Protein AF-A0A482WH90-F1 (afdb_monomer_lite)

Secondary structure (DSSP, 8-state):
---PPPP--PPPGGGTTT-THHHHHTT-SHHHHHHHHHSPPPPPBTTBSS-HHHHTSBTTTTSSS-B-HHHHHHTT-SSS-HHHHHHHSPPPTT-SS-HHHHHHHHHHHHHHHHH-TT-TTSTTTS-HHHHHHHHT--HHHHHHHH-SS-----SSTTS-------------

Radius of gyration: 21.56 Å; chains: 1; bounding box: 60×58×52 Å

Sequence (172 aa):
MLLRCPPLGDLPLGKAFFSPWRIVEEGGTDPLMRGLFMTAAKRKLPHENLNNQLTEQLFTVAHAVALDLAAMNIQRSRNIDIWVGGILEDQIDGARVGPTFRCLLIEQFRRIRDGDRFWYENPSTFKPEQLTQIKQSSFARVLCDSGDNITEITENVFLLQKHSSIQIETMQ

InterPro domains:
  IPR010255 Haem peroxidase superfamily [SSF48113] (6-163)
  IPR019791 Haem peroxidase, animal-type [PF03098] (10-78)
  IPR019791 Haem peroxidase, animal-type [PF03098] (79-158)
  IPR019791 Haem peroxidase, animal-type [PS50292] (1-172)
  IPR037120 Haem peroxidase domain superfamily, animal type [G3DSA:1.10.640.10] (4-78)
  IPR037120 Haem peroxidase domain superfamily, animal type [G3DSA:1.10.640.10] (79-172)

pLDDT: mean 83.97, std 17.84, range [25.97, 98.38]

Foldseek 3Di:
DDPDQDPDDDDQPLRVPPCCVCCVPVPHCQVVVCCLLAPDDDAADLVCHDDCCQAARDNVVPDVHHHGNVVVQQVPDPPGRPVNVFSNADADVVGRTHPVVVVVVVVVVCCCQVVDPCRPPPPPNDDPVVSVVVVPDDVQVVCVVPDPPCPDHDRHSVDHDDPPPPPPPPPD

Organism: Laodelphax striatellus (NCBI:txid195883)

Structure (mmCIF, N/CA/C/O backbone):
data_AF-A0A482WH90-F1
#
_entry.id   AF-A0A482WH90-F1
#
loop_
_atom_site.group_PDB
_atom_site.id
_atom_site.type_symbol
_atom_site.label_atom_id
_atom_site.label_alt_id
_atom_site.label_comp_id
_atom_site.label_asym_id
_atom_site.label_entity_id
_atom_site.label_seq_id
_atom_site.pdbx_PDB_ins_code
_atom_site.Cartn_x
_atom_site.Cartn_y
_atom_site.Cartn_z
_atom_site.occupancy
_atom_site.B_iso_or_equiv
_atom_site.auth_seq_id
_atom_site.auth_comp_id
_atom_site.auth_asym_id
_atom_site.auth_atom_id
_atom_site.pdbx_PDB_model_num
ATOM 1 N N . MET A 1 1 ? -4.712 -40.685 -9.710 1.00 31.30 1 MET A N 1
ATOM 2 C CA . MET A 1 1 ? -4.026 -39.574 -10.399 1.00 31.30 1 MET A CA 1
ATOM 3 C C . MET A 1 1 ? -3.430 -38.686 -9.318 1.00 31.30 1 MET A C 1
ATOM 5 O O . MET A 1 1 ? -4.159 -37.945 -8.681 1.00 31.30 1 MET A O 1
ATOM 9 N N . LEU A 1 2 ? -2.155 -38.893 -8.985 1.00 25.97 2 LEU A N 1
ATOM 10 C CA . LEU A 1 2 ? -1.468 -38.135 -7.935 1.00 25.97 2 LEU A CA 1
ATOM 11 C C . LEU A 1 2 ? -1.016 -36.800 -8.535 1.00 25.97 2 LEU A C 1
ATOM 13 O O . LEU A 1 2 ? -0.001 -36.758 -9.227 1.00 25.97 2 LEU A O 1
ATOM 17 N N . LEU A 1 3 ? -1.777 -35.729 -8.304 1.00 29.41 3 LEU A N 1
ATOM 18 C CA . LEU A 1 3 ? -1.305 -34.371 -8.566 1.00 29.41 3 LEU A CA 1
ATOM 19 C C . LEU A 1 3 ? -0.262 -34.034 -7.497 1.00 29.41 3 LEU A C 1
ATOM 21 O O . LEU A 1 3 ? -0.587 -33.658 -6.374 1.00 29.41 3 LEU A O 1
ATOM 25 N N . ARG A 1 4 ? 1.014 -34.249 -7.833 1.00 30.12 4 ARG A N 1
ATOM 26 C CA . ARG A 1 4 ? 2.130 -33.678 -7.079 1.00 30.12 4 ARG A CA 1
ATOM 27 C C . ARG A 1 4 ? 2.065 -32.161 -7.247 1.00 30.12 4 ARG A C 1
ATOM 29 O O . ARG A 1 4 ? 2.215 -31.670 -8.362 1.00 30.12 4 ARG A O 1
ATOM 36 N N . CYS A 1 5 ? 1.848 -31.452 -6.143 1.00 35.97 5 CYS A N 1
ATOM 37 C CA . CYS A 1 5 ? 2.051 -30.010 -6.055 1.00 35.97 5 CYS A CA 1
ATOM 38 C C . CYS A 1 5 ? 3.506 -29.698 -6.469 1.00 35.97 5 CYS A C 1
ATOM 40 O O . CYS A 1 5 ? 4.420 -30.353 -5.947 1.00 35.97 5 CYS A O 1
ATOM 42 N N . PRO A 1 6 ? 3.761 -28.780 -7.419 1.00 43.84 6 PRO A N 1
ATOM 43 C CA . PRO A 1 6 ? 5.115 -28.304 -7.667 1.00 43.84 6 PRO A CA 1
ATOM 44 C C . PRO A 1 6 ? 5.673 -27.685 -6.375 1.00 43.84 6 PRO A C 1
ATOM 46 O O . PRO A 1 6 ? 4.917 -27.059 -5.632 1.00 43.84 6 PRO A O 1
ATOM 49 N N . PRO A 1 7 ? 6.975 -27.830 -6.080 1.00 48.19 7 PRO A N 1
ATOM 50 C CA . PRO A 1 7 ? 7.582 -27.130 -4.956 1.00 48.19 7 PRO A CA 1
ATOM 51 C C . PRO A 1 7 ? 7.433 -25.627 -5.215 1.00 48.19 7 PRO A C 1
ATOM 53 O O . PRO A 1 7 ? 7.929 -25.126 -6.225 1.00 48.19 7 PRO A O 1
ATOM 56 N N . LEU A 1 8 ? 6.687 -24.928 -4.359 1.00 57.50 8 LEU A N 1
ATOM 57 C CA . LEU A 1 8 ? 6.370 -23.513 -4.542 1.00 57.50 8 LEU A CA 1
ATOM 58 C C . LEU A 1 8 ? 7.650 -22.684 -4.325 1.00 57.50 8 LEU A C 1
ATOM 60 O O . LEU A 1 8 ? 8.012 -22.355 -3.199 1.00 57.50 8 LEU A O 1
ATOM 64 N N . GLY A 1 9 ? 8.387 -22.447 -5.408 1.00 68.38 9 GLY A N 1
ATOM 65 C CA . GLY A 1 9 ? 9.484 -21.482 -5.471 1.00 68.38 9 GLY A CA 1
ATOM 66 C C . GLY A 1 9 ? 8.977 -20.084 -5.823 1.00 68.38 9 GLY A C 1
ATOM 67 O O . GLY A 1 9 ? 7.773 -19.861 -5.956 1.00 68.38 9 GLY A O 1
ATOM 68 N N . ASP A 1 10 ? 9.902 -19.144 -6.011 1.00 77.00 10 ASP A N 1
ATOM 69 C CA . ASP A 1 10 ? 9.568 -17.762 -6.362 1.00 77.00 10 ASP A CA 1
ATOM 70 C C . ASP A 1 10 ? 8.728 -17.689 -7.651 1.00 77.00 10 ASP A C 1
ATOM 72 O O . ASP A 1 10 ? 9.134 -18.166 -8.716 1.00 77.00 10 ASP A O 1
ATOM 76 N N . LEU A 1 11 ? 7.550 -17.062 -7.562 1.00 83.75 11 LEU A N 1
ATOM 77 C CA . LEU A 1 11 ? 6.671 -16.794 -8.700 1.00 83.75 11 LEU A CA 1
ATOM 78 C C . LEU A 1 11 ? 7.025 -15.428 -9.312 1.00 83.75 11 LEU A C 1
ATOM 80 O O . LEU A 1 11 ? 6.845 -14.404 -8.647 1.00 83.75 11 LEU A O 1
ATOM 84 N N . PRO A 1 12 ? 7.464 -15.358 -10.584 1.00 86.19 12 PRO A N 1
ATOM 85 C CA . PRO A 1 12 ? 7.668 -14.076 -11.249 1.00 86.19 12 PRO A CA 1
ATOM 86 C C . PRO A 1 12 ? 6.368 -13.264 -11.298 1.00 86.19 12 PRO A C 1
ATOM 88 O O . PRO A 1 12 ? 5.329 -13.781 -11.713 1.00 86.19 12 PRO A O 1
ATOM 91 N N . LEU A 1 13 ? 6.432 -11.981 -10.928 1.00 86.75 13 LEU A N 1
ATOM 92 C CA . LEU A 1 13 ? 5.259 -11.106 -10.809 1.00 86.75 13 LEU A CA 1
ATOM 93 C C . LEU A 1 13 ? 4.435 -11.022 -12.106 1.00 86.75 13 LEU A C 1
ATOM 95 O O . LEU A 1 13 ? 3.207 -11.060 -12.053 1.00 86.75 13 LEU A O 1
ATOM 99 N N . GLY A 1 14 ? 5.085 -10.999 -13.274 1.00 82.44 14 GLY A N 1
ATOM 100 C CA . GLY A 1 14 ? 4.409 -11.008 -14.575 1.00 82.44 14 GLY A CA 1
ATOM 101 C C . GLY A 1 14 ? 3.480 -12.214 -14.779 1.00 82.44 14 GLY A C 1
ATOM 102 O O . GLY A 1 14 ? 2.459 -12.091 -15.451 1.00 82.44 14 GLY A O 1
ATOM 103 N N . LYS A 1 15 ? 3.784 -13.355 -14.140 1.00 84.44 15 LYS A N 1
ATOM 104 C CA . LYS A 1 15 ? 2.985 -14.595 -14.167 1.00 84.44 15 LYS A CA 1
ATOM 105 C C . LYS A 1 15 ? 1.970 -14.710 -13.024 1.00 84.44 15 LYS A C 1
ATOM 107 O O . LYS A 1 15 ? 1.254 -15.709 -12.961 1.00 84.44 15 LYS A O 1
ATOM 112 N N . ALA A 1 16 ? 1.942 -13.743 -12.109 1.00 87.62 16 ALA A N 1
ATOM 113 C CA . ALA A 1 16 ? 0.980 -13.689 -11.010 1.00 87.62 16 ALA A CA 1
ATOM 114 C C . ALA A 1 16 ? -0.279 -12.885 -11.379 1.00 87.62 16 ALA A C 1
ATOM 116 O O . ALA A 1 16 ? -1.349 -13.106 -10.809 1.00 87.62 16 ALA A O 1
ATOM 117 N N . PHE A 1 17 ? -0.182 -11.964 -12.345 1.00 89.00 17 PHE A N 1
ATOM 118 C CA . PHE A 1 17 ? -1.328 -11.173 -12.791 1.00 89.00 17 PHE A CA 1
ATOM 119 C C . PHE A 1 17 ? -2.434 -12.053 -13.382 1.00 89.00 17 PHE A C 1
ATOM 121 O O . PHE A 1 17 ? -2.165 -12.984 -14.140 1.00 89.00 17 PHE A O 1
ATOM 128 N N . PHE A 1 18 ? -3.685 -11.744 -13.024 1.00 90.19 18 PHE A N 1
ATOM 129 C CA . PHE A 1 18 ? -4.891 -12.436 -13.499 1.00 90.19 18 PHE A CA 1
ATOM 130 C C . PHE A 1 18 ? -4.839 -13.967 -13.367 1.00 90.19 18 PHE A C 1
ATOM 132 O O . PHE A 1 18 ? -5.407 -14.676 -14.192 1.00 90.19 18 PHE A O 1
ATOM 139 N N . SER A 1 19 ? -4.179 -14.472 -12.318 1.00 90.56 19 SER A N 1
ATOM 140 C CA . SER A 1 19 ? -3.994 -15.908 -12.076 1.00 90.56 19 SER A CA 1
ATOM 141 C C . SER A 1 19 ? -4.767 -16.432 -10.851 1.00 90.56 19 SER A C 1
ATOM 143 O O . SER A 1 19 ? -4.150 -16.989 -9.943 1.00 90.56 19 SER A O 1
ATOM 145 N N . PRO A 1 20 ? -6.109 -16.267 -10.769 1.00 92.56 20 PRO A N 1
ATOM 146 C CA . PRO A 1 20 ? -6.885 -16.652 -9.585 1.00 92.56 20 PRO A CA 1
ATOM 147 C C . PRO A 1 20 ? -6.893 -18.165 -9.331 1.00 92.56 20 PRO A C 1
ATOM 149 O O . PRO A 1 20 ? -7.045 -18.581 -8.185 1.00 92.56 20 PRO A O 1
ATOM 152 N N . TRP A 1 21 ? -6.678 -18.989 -10.366 1.00 90.94 21 TRP A N 1
ATOM 153 C CA . TRP A 1 21 ? -6.580 -20.447 -10.224 1.00 90.94 21 TRP A CA 1
ATOM 154 C C . TRP A 1 21 ? -5.471 -20.858 -9.253 1.00 90.94 21 TRP A C 1
ATOM 156 O O . TRP A 1 21 ? -5.622 -21.857 -8.566 1.00 90.94 21 TRP A O 1
ATOM 166 N N . ARG A 1 22 ? -4.406 -20.056 -9.109 1.00 89.56 22 ARG A N 1
ATOM 167 C CA . ARG A 1 22 ? -3.328 -20.323 -8.146 1.00 89.56 22 ARG A CA 1
ATOM 168 C C . ARG A 1 22 ? -3.838 -20.376 -6.709 1.00 89.56 22 ARG A C 1
ATOM 170 O O . ARG A 1 22 ? -3.388 -21.203 -5.934 1.00 89.56 22 ARG A O 1
ATOM 177 N N . ILE A 1 23 ? -4.826 -19.555 -6.359 1.00 91.06 23 ILE A N 1
ATOM 178 C CA . ILE A 1 23 ? -5.423 -19.592 -5.017 1.00 91.06 23 ILE A CA 1
ATOM 179 C C . ILE A 1 23 ? -6.186 -20.908 -4.816 1.00 91.06 23 ILE A C 1
ATOM 181 O O . ILE A 1 23 ? -6.110 -21.514 -3.754 1.00 91.06 23 ILE A O 1
ATOM 185 N N . VAL A 1 24 ? -6.906 -21.368 -5.839 1.00 91.69 24 VAL A N 1
ATOM 186 C CA . VAL A 1 24 ? -7.748 -22.571 -5.752 1.00 91.69 24 VAL A CA 1
ATOM 187 C C . VAL A 1 24 ? -6.917 -23.858 -5.825 1.00 91.69 24 VAL A C 1
ATOM 189 O O . VAL A 1 24 ? -7.226 -24.827 -5.139 1.00 91.69 24 VAL A O 1
ATOM 192 N N . GLU A 1 25 ? -5.862 -23.873 -6.638 1.00 91.69 25 GLU A N 1
ATOM 193 C CA . GLU A 1 25 ? -5.114 -25.084 -6.997 1.00 91.69 25 GLU A CA 1
ATOM 194 C C . GLU A 1 25 ? -3.734 -25.184 -6.323 1.00 91.69 25 GLU A C 1
ATOM 196 O O . GLU A 1 25 ? -3.215 -26.288 -6.170 1.00 91.69 25 GLU A O 1
ATOM 201 N N . GLU A 1 26 ? -3.138 -24.068 -5.885 1.00 88.44 26 GLU A N 1
ATOM 202 C CA . GLU A 1 26 ? -1.762 -24.006 -5.351 1.00 88.44 26 GLU A CA 1
ATOM 203 C C . GLU A 1 26 ? -1.718 -23.692 -3.840 1.00 88.44 26 GLU A C 1
ATOM 205 O O . GLU A 1 26 ? -0.798 -23.040 -3.349 1.00 88.44 26 GLU A O 1
ATOM 210 N N . GLY A 1 27 ? -2.689 -24.197 -3.071 1.00 85.56 27 GLY A N 1
ATOM 211 C CA . GLY A 1 27 ? -2.616 -24.198 -1.603 1.00 85.56 27 GLY A CA 1
ATOM 212 C C . GLY A 1 27 ? -3.230 -22.986 -0.896 1.00 85.56 27 GLY A C 1
ATOM 213 O O . GLY A 1 27 ? -2.846 -22.697 0.238 1.00 85.56 27 GLY A O 1
ATOM 214 N N . GLY A 1 28 ? -4.193 -22.304 -1.519 1.00 89.81 28 GLY A N 1
ATOM 215 C CA . GLY A 1 28 ? -4.972 -21.252 -0.864 1.00 89.81 28 GLY A CA 1
ATOM 216 C C . GLY A 1 28 ? -4.240 -19.916 -0.747 1.00 89.81 28 GLY A C 1
ATOM 217 O O . GLY A 1 28 ? -3.296 -19.614 -1.476 1.00 89.81 28 GLY A O 1
ATOM 218 N N . THR A 1 29 ? -4.701 -19.081 0.184 1.00 91.69 29 THR A N 1
ATOM 219 C CA . THR A 1 29 ? -4.127 -17.751 0.444 1.00 91.69 29 THR A CA 1
ATOM 220 C C . THR A 1 29 ? -2.974 -17.779 1.439 1.00 91.69 29 THR A C 1
ATOM 222 O O . THR A 1 29 ? -2.107 -16.913 1.383 1.00 91.69 29 THR A O 1
ATOM 225 N N . ASP A 1 30 ? -2.923 -18.767 2.330 1.00 90.44 30 ASP A N 1
ATOM 226 C CA . ASP A 1 30 ? -1.946 -18.841 3.419 1.00 90.44 30 ASP A CA 1
ATOM 227 C C . ASP A 1 30 ? -0.478 -18.733 2.969 1.00 90.44 30 ASP A C 1
ATOM 229 O O . ASP A 1 30 ? 0.268 -17.962 3.579 1.00 90.44 30 ASP A O 1
ATOM 233 N N . PRO A 1 31 ? -0.015 -19.431 1.909 1.00 89.19 31 PRO A N 1
ATOM 234 C CA . PRO A 1 31 ? 1.348 -19.254 1.406 1.00 89.19 31 PRO A CA 1
ATOM 235 C C . PRO A 1 31 ? 1.635 -17.814 0.954 1.00 89.19 31 PRO A C 1
ATOM 237 O O . PRO A 1 31 ? 2.718 -17.292 1.223 1.00 89.19 31 PRO A O 1
ATOM 240 N N . LEU A 1 32 ? 0.654 -17.148 0.333 1.00 89.88 32 LEU A N 1
ATOM 241 C CA . LEU A 1 32 ? 0.770 -15.752 -0.100 1.00 89.88 32 LEU A CA 1
ATOM 242 C C . LEU A 1 32 ? 0.818 -14.802 1.097 1.00 89.88 32 LEU A C 1
ATOM 244 O O . LEU A 1 32 ? 1.640 -13.888 1.118 1.00 89.88 32 LEU A O 1
ATOM 248 N N . MET A 1 33 ? -0.019 -15.040 2.111 1.00 89.69 33 MET A N 1
ATOM 249 C CA . MET A 1 33 ? -0.015 -14.239 3.335 1.00 89.69 33 MET A CA 1
ATOM 250 C C . MET A 1 33 ? 1.321 -14.375 4.065 1.00 89.69 33 MET A C 1
ATOM 252 O O . MET A 1 33 ? 1.905 -13.356 4.421 1.00 89.69 33 MET A O 1
ATOM 256 N N . ARG A 1 34 ? 1.868 -15.594 4.200 1.00 87.88 34 ARG A N 1
ATOM 257 C CA . ARG A 1 34 ? 3.212 -15.797 4.775 1.00 87.88 34 ARG A CA 1
ATOM 258 C C . ARG A 1 34 ? 4.280 -15.030 4.003 1.00 87.88 34 ARG A C 1
ATOM 260 O O . ARG A 1 34 ? 5.081 -14.338 4.621 1.00 87.88 34 ARG A O 1
ATOM 267 N N . GLY A 1 35 ? 4.265 -15.089 2.671 1.00 87.19 35 GLY A N 1
ATOM 268 C CA . GLY A 1 35 ? 5.164 -14.278 1.843 1.00 87.19 35 GLY A CA 1
ATOM 269 C C . GLY A 1 35 ? 5.010 -12.774 2.104 1.00 87.19 35 GLY A C 1
ATOM 270 O O . GLY A 1 35 ? 6.005 -12.071 2.259 1.00 87.19 35 GLY A O 1
ATOM 271 N N . LEU A 1 36 ? 3.775 -12.282 2.239 1.00 88.50 36 LEU A N 1
ATOM 272 C CA . LEU A 1 36 ? 3.484 -10.862 2.458 1.00 88.50 36 LEU A CA 1
ATOM 273 C C . LEU A 1 36 ? 4.114 -10.301 3.743 1.00 88.50 36 LEU A C 1
ATOM 275 O O . LEU A 1 36 ? 4.636 -9.189 3.704 1.00 88.50 36 LEU A O 1
ATOM 279 N N . PHE A 1 37 ? 4.064 -11.033 4.863 1.00 86.50 37 PHE A N 1
ATOM 280 C CA . PHE A 1 37 ? 4.601 -10.546 6.145 1.00 86.50 37 PHE A CA 1
ATOM 281 C C . PHE A 1 37 ? 6.016 -11.050 6.480 1.00 86.50 37 PHE A C 1
ATOM 283 O O . PHE A 1 37 ? 6.644 -10.502 7.385 1.00 86.50 37 PHE A O 1
ATOM 290 N N . MET A 1 38 ? 6.544 -12.052 5.763 1.00 86.88 38 MET A N 1
ATOM 291 C CA . MET A 1 38 ? 7.906 -12.578 5.974 1.00 86.88 38 MET A CA 1
ATOM 292 C C . MET A 1 38 ? 8.928 -12.087 4.944 1.00 86.88 38 MET A C 1
ATOM 294 O O . MET A 1 38 ? 10.132 -12.201 5.175 1.00 86.88 38 MET A O 1
ATOM 298 N N . THR A 1 39 ? 8.494 -11.557 3.799 1.00 87.06 39 THR A N 1
ATOM 299 C CA . THR A 1 39 ? 9.394 -11.092 2.735 1.00 87.06 39 THR A CA 1
ATOM 300 C C . THR A 1 39 ? 9.526 -9.571 2.730 1.00 87.06 39 THR A C 1
ATOM 302 O O . THR A 1 39 ? 8.581 -8.827 2.981 1.00 87.06 39 THR A O 1
ATOM 305 N N . ALA A 1 40 ? 10.731 -9.081 2.432 1.00 88.56 40 ALA A N 1
ATOM 306 C CA . ALA A 1 40 ? 11.002 -7.650 2.396 1.00 88.56 40 ALA A CA 1
ATOM 307 C C . ALA A 1 40 ? 10.316 -6.976 1.210 1.00 88.56 40 ALA A C 1
ATOM 309 O O . ALA A 1 40 ? 10.494 -7.378 0.061 1.00 88.56 40 ALA A O 1
ATOM 310 N N . ALA A 1 41 ? 9.611 -5.877 1.479 1.00 89.75 41 ALA A N 1
ATOM 311 C CA . ALA A 1 41 ? 9.185 -4.972 0.424 1.00 89.75 41 ALA A CA 1
ATOM 312 C C . ALA A 1 41 ? 10.408 -4.363 -0.284 1.00 89.75 41 ALA A C 1
ATOM 314 O O . ALA A 1 41 ? 11.416 -4.028 0.351 1.00 89.75 41 ALA A O 1
ATOM 315 N N . LYS A 1 42 ? 10.305 -4.157 -1.603 1.00 89.88 42 LYS A N 1
ATOM 316 C CA . LYS A 1 42 ? 11.347 -3.465 -2.367 1.00 89.88 42 LYS A CA 1
ATOM 317 C C . LYS A 1 42 ? 11.577 -2.065 -1.791 1.00 89.88 42 LYS A C 1
ATOM 319 O O . LYS A 1 42 ? 10.662 -1.246 -1.710 1.00 89.88 42 LYS A O 1
ATOM 324 N N . ARG A 1 43 ? 12.835 -1.756 -1.477 1.00 89.00 43 ARG A N 1
ATOM 325 C CA . ARG A 1 43 ? 13.264 -0.391 -1.169 1.00 89.00 43 ARG A CA 1
ATOM 326 C C . ARG A 1 43 ? 13.439 0.404 -2.468 1.00 89.00 43 ARG A C 1
ATOM 328 O O . ARG A 1 43 ? 14.046 -0.086 -3.425 1.00 89.00 43 ARG A O 1
ATOM 335 N N . LYS A 1 44 ? 12.913 1.631 -2.494 1.00 89.44 44 LYS A N 1
ATOM 336 C CA . LYS A 1 44 ? 13.196 2.614 -3.548 1.00 89.44 44 LYS A CA 1
ATOM 337 C C . LYS A 1 44 ? 14.626 3.125 -3.374 1.00 89.44 44 LYS A C 1
ATOM 339 O O . LYS A 1 44 ? 14.976 3.600 -2.295 1.00 89.44 44 LYS A O 1
ATOM 344 N N . LEU A 1 45 ? 15.427 3.035 -4.430 1.00 88.12 45 LEU A N 1
ATOM 345 C CA . LEU A 1 45 ? 16.760 3.633 -4.518 1.00 88.12 45 LEU A CA 1
ATOM 346 C C . LEU A 1 45 ? 16.776 4.615 -5.699 1.00 88.12 45 LEU A C 1
ATOM 348 O O . LEU A 1 45 ? 16.042 4.379 -6.659 1.00 88.12 45 LEU A O 1
ATOM 352 N N . PRO A 1 46 ? 17.599 5.681 -5.682 1.00 83.06 46 PRO A N 1
ATOM 353 C CA . PRO A 1 46 ? 17.610 6.687 -6.750 1.00 83.06 46 PRO A CA 1
ATOM 354 C C . PRO A 1 46 ? 17.770 6.114 -8.170 1.00 83.06 46 PRO A C 1
ATOM 356 O O . PRO A 1 46 ? 17.143 6.609 -9.102 1.00 83.06 46 PRO A O 1
ATOM 359 N N . HIS A 1 47 ? 18.551 5.039 -8.321 1.00 85.88 47 HIS A N 1
ATOM 360 C CA . HIS A 1 47 ? 18.814 4.347 -9.591 1.00 85.88 47 HIS A CA 1
ATOM 361 C C . HIS A 1 47 ? 17.990 3.059 -9.780 1.00 85.88 47 HIS A C 1
ATOM 363 O O . HIS A 1 47 ? 18.086 2.420 -10.821 1.00 85.88 47 HIS A O 1
ATOM 369 N N . GLU A 1 48 ? 17.154 2.682 -8.807 1.00 88.06 48 GLU A N 1
ATOM 370 C CA . GLU A 1 48 ? 16.307 1.484 -8.863 1.00 88.06 48 GLU A CA 1
ATOM 371 C C . GLU A 1 48 ? 14.930 1.783 -8.262 1.00 88.06 48 GLU A C 1
ATOM 373 O O . GLU A 1 48 ? 14.587 1.347 -7.154 1.00 88.06 48 GLU A O 1
ATOM 378 N N . ASN A 1 49 ? 14.123 2.546 -8.996 1.00 87.19 49 ASN A N 1
ATOM 379 C CA . ASN A 1 49 ? 12.789 2.938 -8.544 1.00 87.19 49 ASN A CA 1
ATOM 380 C C . ASN A 1 49 ? 11.779 1.786 -8.688 1.00 87.19 49 ASN A C 1
ATOM 382 O O . ASN A 1 49 ? 11.193 1.357 -7.694 1.00 87.19 49 ASN A O 1
ATOM 386 N N . LEU A 1 50 ? 11.625 1.235 -9.897 1.00 88.00 50 LEU A N 1
ATOM 387 C CA . LEU A 1 50 ? 10.712 0.127 -10.206 1.00 88.00 50 LEU A CA 1
ATOM 388 C C . LEU A 1 50 ? 11.461 -1.105 -10.725 1.00 88.00 50 LEU A C 1
ATOM 390 O O . LEU A 1 50 ? 12.584 -1.008 -11.207 1.00 88.00 50 LEU A O 1
ATOM 394 N N . ASN A 1 51 ? 10.836 -2.275 -10.585 1.00 88.62 51 ASN A N 1
ATOM 395 C CA . ASN A 1 51 ? 11.358 -3.547 -11.084 1.00 88.62 51 ASN A CA 1
ATOM 396 C C . ASN A 1 51 ? 10.941 -3.773 -12.554 1.00 88.62 51 ASN A C 1
ATOM 398 O O . ASN A 1 51 ? 9.853 -3.359 -12.955 1.00 88.62 51 ASN A O 1
ATOM 402 N N . ASN A 1 52 ? 11.769 -4.484 -13.328 1.00 88.12 52 ASN A N 1
ATOM 403 C CA . ASN A 1 52 ? 11.531 -4.778 -14.747 1.00 88.12 52 ASN A CA 1
ATOM 404 C C . ASN A 1 52 ? 10.245 -5.581 -15.027 1.00 88.12 52 ASN A C 1
ATOM 406 O O . ASN A 1 52 ? 9.675 -5.471 -16.106 1.00 88.12 52 ASN A O 1
ATOM 410 N N . GLN A 1 53 ? 9.729 -6.338 -14.058 1.00 86.94 53 GLN A N 1
ATOM 411 C CA . GLN A 1 53 ? 8.426 -7.000 -14.157 1.00 86.94 53 GLN A CA 1
ATOM 412 C C . GLN A 1 53 ? 7.268 -5.996 -14.307 1.00 86.94 53 GLN A C 1
ATOM 414 O O . GLN A 1 53 ? 6.230 -6.344 -14.861 1.00 86.94 53 GLN A O 1
ATOM 419 N N . LEU A 1 54 ? 7.437 -4.762 -13.814 1.00 87.12 54 LEU A N 1
ATOM 420 C CA . LEU A 1 54 ? 6.440 -3.690 -13.897 1.00 87.12 54 LEU A CA 1
ATOM 421 C C . LEU A 1 54 ? 6.672 -2.741 -15.076 1.00 87.12 54 LEU A C 1
ATOM 423 O O . LEU A 1 54 ? 5.708 -2.137 -15.537 1.00 87.12 54 LEU A O 1
ATOM 427 N N . THR A 1 55 ? 7.913 -2.588 -15.542 1.00 88.12 55 THR A N 1
ATOM 428 C CA . THR A 1 55 ? 8.240 -1.673 -16.649 1.00 88.12 55 THR A CA 1
ATOM 429 C C . THR A 1 55 ? 8.302 -2.371 -18.006 1.00 88.12 55 THR A C 1
ATOM 431 O O . THR A 1 55 ? 8.002 -1.745 -19.007 1.00 88.12 55 THR A O 1
ATOM 434 N N . GLU A 1 56 ? 8.623 -3.668 -18.055 1.00 85.81 56 GLU A N 1
ATOM 435 C CA . GLU A 1 56 ? 8.821 -4.404 -19.319 1.00 85.81 56 GLU A CA 1
ATOM 436 C C . GLU A 1 56 ? 7.872 -5.594 -19.499 1.00 85.81 56 GLU A C 1
ATOM 438 O O . GLU A 1 56 ? 7.739 -6.123 -20.599 1.00 85.81 56 GLU A O 1
ATOM 443 N N . GLN A 1 57 ? 7.270 -6.098 -18.416 1.00 85.75 57 GLN A N 1
ATOM 444 C CA . GLN A 1 57 ? 6.515 -7.362 -18.435 1.00 85.75 57 GLN A CA 1
ATOM 445 C C . GLN A 1 57 ? 5.112 -7.243 -17.831 1.00 85.75 57 GLN A C 1
ATOM 447 O O . GLN A 1 57 ? 4.480 -8.265 -17.526 1.00 85.75 57 GLN A O 1
ATOM 452 N N . LEU A 1 58 ? 4.601 -6.017 -17.670 1.00 85.94 58 LEU A N 1
ATOM 453 C CA . LEU A 1 58 ? 3.293 -5.805 -17.066 1.00 85.94 58 LEU A CA 1
ATOM 454 C C . LEU A 1 58 ? 2.209 -6.441 -17.944 1.00 85.94 58 LEU A C 1
ATOM 456 O O . LEU A 1 58 ? 2.118 -6.171 -19.141 1.00 85.94 58 LEU A O 1
ATOM 460 N N . PHE A 1 59 ? 1.381 -7.288 -17.330 1.00 86.31 59 PHE A N 1
ATOM 461 C CA . PHE A 1 59 ? 0.235 -7.952 -17.962 1.00 86.31 59 PHE A CA 1
ATOM 462 C C . PHE A 1 59 ? 0.533 -8.750 -19.240 1.00 86.31 59 PHE A C 1
ATOM 464 O O . PHE A 1 59 ? -0.365 -8.947 -20.056 1.00 86.31 59 PHE A O 1
ATOM 471 N N . THR A 1 60 ? 1.741 -9.297 -19.371 1.00 82.19 60 THR A N 1
ATOM 472 C CA . THR A 1 60 ? 2.123 -10.216 -20.466 1.00 82.19 60 THR A CA 1
ATOM 473 C C . THR A 1 60 ? 1.181 -11.412 -20.641 1.00 82.19 60 THR A C 1
ATOM 475 O O . THR A 1 60 ? 1.066 -11.947 -21.736 1.00 82.19 60 THR A O 1
ATOM 478 N N . VAL A 1 61 ? 0.491 -11.830 -19.577 1.00 77.06 61 VAL A N 1
ATOM 479 C CA . VAL A 1 61 ? -0.480 -12.937 -19.609 1.00 77.06 61 VAL A CA 1
ATOM 480 C C . VAL A 1 61 ? -1.851 -12.506 -20.153 1.00 77.06 61 VAL A C 1
ATOM 482 O O . VAL A 1 61 ? -2.595 -13.337 -20.661 1.00 77.06 61 VAL A O 1
ATOM 485 N N . ALA A 1 62 ? -2.196 -11.219 -20.060 1.00 79.06 62 ALA A N 1
ATOM 486 C CA . ALA A 1 62 ? -3.520 -10.701 -20.421 1.00 79.06 62 ALA A CA 1
ATOM 487 C C . ALA A 1 62 ? -3.527 -9.842 -21.697 1.00 79.06 62 ALA A C 1
ATOM 489 O O . ALA A 1 62 ? -4.592 -9.600 -22.257 1.00 79.06 62 ALA A O 1
ATOM 490 N N . HIS A 1 63 ? -2.365 -9.374 -22.155 1.00 76.12 63 HIS A N 1
ATOM 491 C CA . HIS A 1 63 ? -2.227 -8.525 -23.336 1.00 76.12 63 HIS A CA 1
ATOM 492 C C . HIS A 1 63 ? -1.269 -9.152 -24.347 1.00 76.12 63 HIS A C 1
ATOM 494 O O . HIS A 1 63 ? -0.303 -9.813 -23.980 1.00 76.12 63 HIS A O 1
ATOM 500 N N . ALA A 1 64 ? -1.514 -8.891 -25.634 1.00 79.00 64 ALA A N 1
ATOM 501 C CA . ALA A 1 64 ? -0.634 -9.337 -26.715 1.00 79.00 64 ALA A CA 1
ATOM 502 C C . ALA A 1 64 ? 0.756 -8.673 -26.668 1.00 79.00 64 ALA A C 1
ATOM 504 O O . ALA A 1 64 ? 1.727 -9.236 -27.166 1.00 79.00 64 ALA A O 1
ATOM 505 N N . VAL A 1 65 ? 0.844 -7.480 -26.073 1.00 84.12 65 VAL A N 1
ATOM 506 C CA . VAL A 1 65 ? 2.083 -6.724 -25.870 1.00 84.12 65 VAL A CA 1
ATOM 507 C C . VAL A 1 65 ? 2.189 -6.378 -24.390 1.00 84.12 65 VAL A C 1
ATOM 509 O O . VAL A 1 65 ? 1.196 -5.985 -23.775 1.00 84.12 65 VAL A O 1
ATOM 512 N N . ALA A 1 66 ? 3.384 -6.535 -23.823 1.00 85.44 66 ALA A N 1
ATOM 513 C CA . ALA A 1 66 ? 3.656 -6.128 -22.453 1.00 85.44 66 ALA A CA 1
ATOM 514 C C . ALA A 1 66 ? 3.492 -4.613 -22.293 1.00 85.44 66 ALA A C 1
ATOM 516 O O . ALA A 1 66 ? 3.851 -3.841 -23.182 1.00 85.44 66 ALA A O 1
ATOM 517 N N . LEU A 1 67 ? 2.952 -4.193 -21.155 1.00 88.19 67 LEU A N 1
ATOM 518 C CA . LEU A 1 67 ? 2.799 -2.781 -20.824 1.00 88.19 67 LEU A CA 1
ATOM 519 C C . LEU A 1 67 ? 3.931 -2.309 -19.899 1.00 88.19 67 LEU A C 1
ATOM 521 O O . LEU A 1 67 ? 4.595 -3.111 -19.241 1.00 88.19 67 LEU A O 1
ATOM 525 N N . ASP A 1 68 ? 4.094 -0.989 -19.822 1.00 89.19 68 ASP A N 1
ATOM 526 C CA . ASP A 1 68 ? 5.009 -0.317 -18.899 1.00 89.19 68 ASP A CA 1
ATOM 527 C C . ASP A 1 68 ? 4.206 0.514 -17.889 1.00 89.19 68 ASP A C 1
ATOM 529 O O . ASP A 1 68 ? 3.601 1.536 -18.231 1.00 89.19 68 ASP A O 1
ATOM 533 N N . LEU A 1 69 ? 4.208 0.084 -16.623 1.00 89.00 69 LEU A N 1
ATOM 534 C CA . LEU A 1 69 ? 3.507 0.778 -15.544 1.00 89.00 69 LEU A CA 1
ATOM 535 C C . LEU A 1 69 ? 4.029 2.204 -15.329 1.00 89.00 69 LEU A C 1
ATOM 537 O O . LEU A 1 69 ? 3.243 3.100 -15.019 1.00 89.00 69 LEU A O 1
ATOM 541 N N . ALA A 1 70 ? 5.336 2.426 -15.480 1.00 88.19 70 ALA A N 1
ATOM 542 C CA . ALA A 1 70 ? 5.934 3.745 -15.334 1.00 88.19 70 ALA A CA 1
ATOM 543 C C . ALA A 1 70 ? 5.451 4.666 -16.456 1.00 88.19 70 ALA A C 1
ATOM 545 O O . ALA A 1 70 ? 4.944 5.753 -16.178 1.00 88.19 70 ALA A O 1
ATOM 546 N N . ALA A 1 71 ? 5.515 4.206 -17.708 1.00 87.69 71 ALA A N 1
ATOM 547 C CA . ALA A 1 71 ? 5.036 4.981 -18.849 1.00 87.69 71 ALA A CA 1
ATOM 548 C C . ALA A 1 71 ? 3.540 5.314 -18.732 1.00 87.69 71 ALA A C 1
ATOM 550 O O . ALA A 1 71 ? 3.153 6.457 -18.975 1.00 87.69 71 ALA A O 1
ATOM 551 N N . MET A 1 72 ? 2.699 4.366 -18.300 1.00 85.94 72 MET A N 1
ATOM 552 C CA . MET A 1 72 ? 1.268 4.628 -18.082 1.00 85.94 72 MET A CA 1
ATOM 553 C C . MET A 1 72 ? 1.016 5.714 -17.024 1.00 85.94 72 MET A C 1
ATOM 555 O O . MET A 1 72 ? 0.084 6.504 -17.174 1.00 85.94 72 MET A O 1
ATOM 559 N N . ASN A 1 73 ? 1.840 5.778 -15.971 1.00 85.50 73 ASN A N 1
ATOM 560 C CA . ASN A 1 73 ? 1.740 6.828 -14.955 1.00 85.50 73 ASN A CA 1
ATOM 561 C C . ASN A 1 73 ? 2.244 8.193 -15.461 1.00 85.50 73 ASN A C 1
ATOM 563 O O . ASN A 1 73 ? 1.731 9.213 -15.017 1.00 85.50 73 ASN A O 1
ATOM 567 N N . ILE A 1 74 ? 3.195 8.222 -16.404 1.00 86.00 74 ILE A N 1
ATOM 568 C CA . ILE A 1 74 ? 3.808 9.449 -16.954 1.00 86.00 74 ILE A CA 1
ATOM 569 C C . ILE A 1 74 ? 2.933 10.154 -17.992 1.00 86.00 74 ILE A C 1
ATOM 571 O O . ILE A 1 74 ? 2.994 11.377 -18.123 1.00 86.00 74 ILE A O 1
ATOM 575 N N . GLN A 1 75 ? 2.129 9.408 -18.752 1.00 76.94 75 GLN A N 1
ATOM 576 C CA . GLN A 1 75 ? 1.389 9.905 -19.925 1.00 76.94 75 GLN A CA 1
ATOM 577 C C . GLN A 1 75 ? 0.350 11.013 -19.636 1.00 76.94 75 GLN A C 1
ATOM 579 O O . GLN A 1 75 ? -0.412 11.391 -20.525 1.00 76.94 75 GLN A O 1
ATOM 584 N N . ARG A 1 76 ? 0.285 11.554 -18.414 1.00 67.50 76 ARG A N 1
ATOM 585 C CA . ARG A 1 76 ? -0.703 12.550 -17.985 1.00 67.50 76 ARG A CA 1
ATOM 586 C C . ARG A 1 76 ? -0.168 13.977 -17.865 1.00 67.50 76 ARG A C 1
ATOM 588 O O . ARG A 1 76 ? -0.980 14.882 -17.668 1.00 67.50 76 ARG A O 1
ATOM 595 N N . SER A 1 77 ? 1.135 14.216 -18.028 1.00 73.88 77 SER A N 1
ATOM 596 C CA . SER A 1 77 ? 1.726 15.554 -17.868 1.00 73.88 77 SER A CA 1
ATOM 597 C C . SER A 1 77 ? 2.267 16.159 -19.165 1.00 73.88 77 SER A C 1
ATOM 599 O O . SER A 1 77 ? 2.684 15.463 -20.086 1.00 73.88 77 SER A O 1
ATOM 601 N N . ARG A 1 78 ? 2.268 17.499 -19.225 1.00 70.00 78 ARG A N 1
ATOM 602 C CA . ARG A 1 78 ? 2.938 18.287 -20.277 1.00 70.00 78 ARG A CA 1
ATOM 603 C C . ARG A 1 78 ? 4.402 18.615 -19.934 1.00 70.00 78 ARG A C 1
ATOM 605 O O . ARG A 1 78 ? 5.143 18.971 -20.838 1.00 70.00 78 ARG A O 1
ATOM 612 N N . ASN A 1 79 ? 4.795 18.495 -18.658 1.00 80.19 79 ASN A N 1
ATOM 613 C CA . ASN A 1 79 ? 6.148 18.727 -18.120 1.00 80.19 79 ASN A CA 1
ATOM 614 C C . ASN A 1 79 ? 6.559 17.521 -17.242 1.00 80.19 79 ASN A C 1
ATOM 616 O O . ASN A 1 79 ? 6.173 16.393 -17.536 1.00 80.19 79 ASN A O 1
ATOM 620 N N . ILE A 1 80 ? 7.307 17.728 -16.148 1.00 81.44 80 ILE A N 1
ATOM 621 C CA . ILE A 1 80 ? 7.559 16.675 -15.152 1.00 81.44 80 ILE A CA 1
ATOM 622 C C . ILE A 1 80 ? 6.211 16.213 -14.587 1.00 81.44 80 ILE A C 1
ATOM 624 O O . ILE A 1 80 ? 5.442 17.012 -14.050 1.00 81.44 80 ILE A O 1
ATOM 628 N N . ASP A 1 81 ? 5.900 14.929 -14.755 1.00 89.50 81 ASP A N 1
ATOM 629 C CA . ASP A 1 81 ? 4.714 14.321 -14.159 1.00 89.50 81 ASP A CA 1
ATOM 630 C C . ASP A 1 81 ? 4.865 14.256 -12.635 1.00 89.50 81 ASP A C 1
ATOM 632 O O . ASP A 1 81 ? 5.943 13.947 -12.124 1.00 89.50 81 ASP A O 1
ATOM 636 N N . ILE A 1 82 ? 3.791 14.551 -11.901 1.00 90.81 82 ILE A N 1
ATOM 637 C CA . ILE A 1 82 ? 3.797 14.548 -10.432 1.00 90.81 8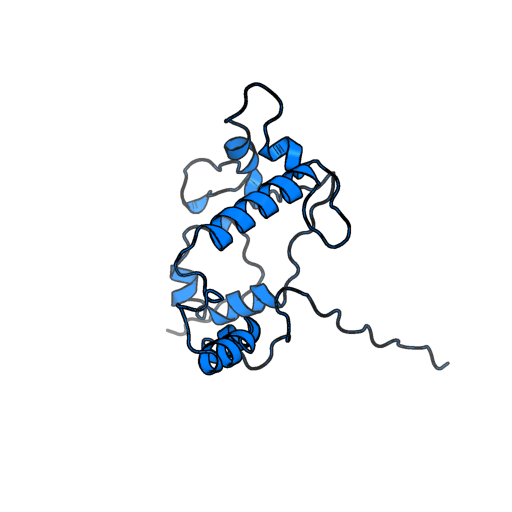2 ILE A CA 1
ATOM 638 C C . ILE A 1 82 ? 4.190 13.182 -9.865 1.00 90.81 82 ILE A C 1
ATOM 640 O O . ILE A 1 82 ? 4.852 13.117 -8.828 1.00 90.81 82 ILE A O 1
ATOM 644 N N . TRP A 1 83 ? 3.834 12.096 -10.558 1.00 90.56 83 TRP A N 1
ATOM 645 C CA . TRP A 1 83 ? 4.228 10.750 -10.178 1.00 90.56 83 TRP A CA 1
ATOM 646 C C . TRP A 1 83 ? 5.751 10.584 -10.245 1.00 90.56 83 TRP A C 1
ATOM 648 O O . TRP A 1 83 ? 6.369 10.109 -9.293 1.00 90.56 83 TRP A O 1
ATOM 658 N N . VAL A 1 84 ? 6.366 11.059 -11.331 1.00 89.75 84 VAL A N 1
ATOM 659 C CA . VAL A 1 84 ? 7.825 11.031 -11.517 1.00 89.75 84 VAL A CA 1
ATOM 660 C C . VAL A 1 84 ? 8.518 11.937 -10.513 1.00 89.75 84 VAL A C 1
ATOM 662 O O . VAL A 1 84 ? 9.423 11.487 -9.816 1.00 89.75 84 VAL A O 1
ATOM 665 N N . GLY A 1 85 ? 8.083 13.195 -10.412 1.00 90.38 85 GLY A N 1
ATOM 666 C CA . GLY A 1 85 ? 8.681 14.176 -9.510 1.00 90.38 85 GLY A CA 1
ATOM 667 C C . GLY A 1 85 ? 8.678 13.688 -8.064 1.00 90.38 85 GLY A C 1
ATOM 668 O O . GLY A 1 85 ? 9.724 13.666 -7.425 1.00 90.38 85 GLY A O 1
ATOM 669 N N . GLY A 1 86 ? 7.533 13.202 -7.576 1.00 91.88 86 GLY A N 1
ATOM 670 C CA . GLY A 1 86 ? 7.413 12.735 -6.196 1.00 91.88 86 GLY A CA 1
ATOM 671 C C . GLY A 1 86 ? 8.157 11.430 -5.899 1.00 91.88 86 GLY A C 1
ATOM 672 O O . GLY A 1 86 ? 8.641 11.259 -4.780 1.00 91.88 86 GLY A O 1
ATOM 673 N N . ILE A 1 87 ? 8.298 10.512 -6.869 1.00 90.94 87 ILE A N 1
ATOM 674 C CA . ILE A 1 87 ? 9.138 9.318 -6.674 1.00 90.94 87 ILE A CA 1
ATOM 675 C C . ILE A 1 87 ? 10.615 9.686 -6.689 1.00 90.94 87 ILE A C 1
ATOM 677 O O . ILE A 1 87 ? 11.364 9.070 -5.941 1.00 90.94 87 ILE A O 1
ATOM 681 N N . LEU A 1 88 ? 11.054 10.658 -7.489 1.00 91.75 88 LEU A N 1
ATOM 682 C CA . LEU A 1 88 ? 12.471 11.017 -7.580 1.00 91.75 88 LEU A CA 1
ATOM 683 C C . LEU A 1 88 ? 13.008 11.726 -6.331 1.00 91.75 88 LEU A C 1
ATOM 685 O O . LEU A 1 88 ? 14.199 11.613 -6.062 1.00 91.75 88 LEU A O 1
ATOM 689 N N . GLU A 1 89 ? 12.152 12.354 -5.528 1.00 93.38 89 GLU A N 1
ATOM 690 C CA . GLU A 1 89 ? 12.542 12.967 -4.254 1.00 93.38 89 GLU A CA 1
ATOM 691 C C . GLU A 1 89 ? 13.187 11.979 -3.265 1.00 93.38 89 GLU A C 1
ATOM 693 O O . GLU A 1 89 ? 12.825 10.796 -3.187 1.00 93.38 89 GLU A O 1
ATOM 698 N N . ASP A 1 90 ? 14.123 12.483 -2.460 1.00 93.56 90 ASP A N 1
ATOM 699 C CA . ASP A 1 90 ? 14.738 11.722 -1.376 1.00 93.56 90 ASP A CA 1
ATOM 700 C C . ASP A 1 90 ? 13.717 11.385 -0.286 1.00 93.56 90 ASP A C 1
ATOM 702 O O . ASP A 1 90 ? 12.867 12.196 0.087 1.00 93.56 90 ASP A O 1
ATOM 706 N N . GLN A 1 91 ? 13.794 10.154 0.224 1.00 94.12 91 GLN A N 1
ATOM 707 C CA . GLN A 1 91 ? 12.890 9.683 1.269 1.00 94.12 91 GLN A CA 1
ATOM 708 C C . GLN A 1 91 ? 13.222 10.374 2.593 1.00 94.12 91 GLN A C 1
ATOM 710 O O . GLN A 1 91 ? 14.379 10.417 2.999 1.00 94.12 91 GLN A O 1
ATOM 715 N N . ILE A 1 92 ? 12.194 10.857 3.289 1.00 94.50 92 ILE A N 1
ATOM 716 C CA . ILE A 1 92 ? 12.347 11.419 4.636 1.00 94.50 92 ILE A CA 1
ATOM 717 C C . ILE A 1 92 ? 12.651 10.291 5.632 1.00 94.50 92 ILE A C 1
ATOM 719 O O . ILE A 1 92 ? 12.108 9.189 5.508 1.00 94.50 92 ILE A O 1
ATOM 723 N N . ASP A 1 93 ? 13.466 10.568 6.650 1.00 92.31 93 ASP A N 1
ATOM 724 C CA . ASP A 1 93 ? 13.764 9.616 7.722 1.00 92.31 93 ASP A CA 1
ATOM 725 C C . ASP A 1 93 ? 12.487 9.090 8.393 1.00 92.31 93 ASP A C 1
ATOM 727 O O . ASP A 1 93 ? 11.563 9.832 8.728 1.00 92.31 93 ASP A O 1
ATOM 731 N N . GLY A 1 94 ? 12.406 7.766 8.545 1.00 89.81 94 GLY A N 1
ATOM 732 C CA . GLY A 1 94 ? 11.209 7.080 9.042 1.00 89.81 94 GLY A CA 1
ATOM 733 C C . GLY A 1 94 ? 10.050 6.989 8.038 1.00 89.81 94 GLY A C 1
ATOM 734 O O . GLY A 1 94 ? 9.107 6.238 8.276 1.00 89.81 94 GLY A O 1
ATOM 735 N N . ALA A 1 95 ? 10.123 7.674 6.894 1.00 92.25 95 ALA A N 1
ATOM 736 C CA . ALA A 1 95 ? 9.152 7.581 5.812 1.00 92.25 95 ALA A CA 1
ATOM 737 C C . ALA A 1 95 ? 9.675 6.721 4.647 1.00 92.25 95 ALA A C 1
ATOM 739 O O . ALA A 1 95 ? 10.806 6.226 4.621 1.00 92.25 95 ALA A O 1
ATOM 740 N N . ARG A 1 96 ? 8.800 6.500 3.663 1.00 93.00 96 ARG A N 1
ATOM 741 C CA . ARG A 1 96 ? 9.123 5.823 2.395 1.00 93.00 96 ARG A CA 1
ATOM 742 C C . ARG A 1 96 ? 8.852 6.703 1.174 1.00 93.00 96 ARG A C 1
ATOM 744 O O . ARG A 1 96 ? 8.924 6.225 0.047 1.00 93.00 96 ARG A O 1
ATOM 751 N N . VAL A 1 97 ? 8.573 7.982 1.404 1.00 95.00 97 VAL A N 1
ATOM 752 C CA . VAL A 1 97 ? 8.213 8.979 0.392 1.00 95.00 97 VAL A CA 1
ATOM 753 C C . VAL A 1 97 ? 8.967 10.284 0.648 1.00 95.00 97 VAL A C 1
ATOM 755 O O . VAL A 1 97 ? 9.399 10.532 1.779 1.00 95.00 97 VAL A O 1
ATOM 758 N N . GLY A 1 98 ? 9.114 11.099 -0.397 1.00 95.75 98 GLY A N 1
ATOM 759 C CA . GLY A 1 98 ? 9.667 12.447 -0.302 1.00 95.75 98 GLY A CA 1
ATOM 760 C C . GLY A 1 98 ? 8.689 13.484 0.264 1.00 95.75 98 GLY A C 1
ATOM 761 O O . GLY A 1 98 ? 7.528 13.159 0.551 1.00 95.75 98 GLY A O 1
ATOM 762 N N . PRO A 1 99 ? 9.144 14.733 0.474 1.00 96.69 99 PRO A N 1
ATOM 763 C CA . PRO A 1 99 ? 8.352 15.811 1.066 1.00 96.69 99 PRO A CA 1
ATOM 764 C C . PRO A 1 99 ? 7.050 16.119 0.327 1.00 96.69 99 PRO A C 1
ATOM 766 O O . PRO A 1 99 ? 6.028 16.331 0.989 1.00 96.69 99 PRO A O 1
ATOM 769 N N . THR A 1 100 ? 7.037 16.093 -1.007 1.00 95.69 100 THR A N 1
ATOM 770 C CA . THR A 1 100 ? 5.833 16.411 -1.785 1.00 95.69 100 THR A CA 1
ATOM 771 C C . THR A 1 100 ? 4.765 15.349 -1.568 1.00 95.69 100 THR A C 1
ATOM 773 O O . THR A 1 100 ? 3.641 15.664 -1.171 1.00 95.69 100 THR A O 1
ATOM 776 N N . PHE A 1 101 ? 5.109 14.071 -1.733 1.00 96.38 101 PHE A N 1
ATOM 777 C CA . PHE A 1 101 ? 4.162 12.986 -1.473 1.00 96.38 101 PHE A CA 1
ATOM 778 C C . PHE A 1 101 ? 3.781 12.870 -0.005 1.00 96.38 101 PHE A C 1
ATOM 780 O O . PHE A 1 101 ? 2.622 12.589 0.279 1.00 96.38 101 PHE A O 1
ATOM 787 N N . ARG A 1 102 ? 4.683 13.156 0.939 1.00 96.56 102 ARG A N 1
ATOM 788 C CA . ARG A 1 102 ? 4.310 13.233 2.356 1.00 96.56 102 ARG A CA 1
ATOM 789 C C . ARG A 1 102 ? 3.222 14.284 2.585 1.00 96.56 102 ARG A C 1
ATOM 791 O O . ARG A 1 102 ? 2.251 13.992 3.276 1.00 96.56 102 ARG A O 1
ATOM 798 N N . CYS A 1 103 ? 3.366 15.478 2.007 1.00 96.75 103 CYS A N 1
ATOM 799 C CA . CYS A 1 103 ? 2.369 16.545 2.112 1.00 96.75 103 CYS A CA 1
ATOM 800 C C . CYS A 1 103 ? 1.021 16.118 1.509 1.00 96.75 103 CYS A C 1
ATOM 802 O O . CYS A 1 103 ? 0.001 16.156 2.197 1.00 96.75 103 CYS A O 1
ATOM 804 N N . LEU A 1 104 ? 1.032 15.632 0.263 1.00 97.44 104 LEU A N 1
ATOM 805 C CA . LEU A 1 104 ? -0.177 15.208 -0.449 1.00 97.44 104 LEU A CA 1
ATOM 806 C C . LEU A 1 104 ? -0.897 14.047 0.252 1.00 97.44 104 LEU A C 1
ATOM 808 O O . LEU A 1 104 ? -2.117 14.084 0.402 1.00 97.44 104 LEU A O 1
ATOM 812 N N . LEU A 1 105 ? -0.153 13.038 0.718 1.00 97.19 105 LEU A N 1
ATOM 813 C CA . LEU A 1 105 ? -0.719 11.888 1.423 1.00 97.19 105 LEU A CA 1
ATOM 814 C C . LEU A 1 105 ? -1.320 12.301 2.767 1.00 97.19 105 LEU A C 1
ATOM 816 O O . LEU A 1 105 ? -2.458 11.937 3.047 1.00 97.19 105 LEU A O 1
ATOM 820 N N . ILE A 1 106 ? -0.597 13.074 3.587 1.00 97.38 106 ILE A N 1
ATOM 821 C CA . ILE A 1 106 ? -1.106 13.524 4.893 1.00 97.38 106 ILE A CA 1
ATOM 822 C C . ILE A 1 106 ? -2.376 14.350 4.718 1.00 97.38 106 ILE A C 1
ATOM 824 O O . ILE A 1 106 ? -3.340 14.140 5.451 1.00 97.38 106 ILE A O 1
ATOM 828 N N . GLU A 1 107 ? -2.390 15.268 3.754 1.00 98.25 107 GLU A N 1
ATOM 829 C CA . GLU A 1 107 ? -3.560 16.100 3.505 1.00 98.25 107 GLU A CA 1
ATOM 830 C C . GLU A 1 107 ? -4.761 15.258 3.052 1.00 98.25 107 GLU A C 1
ATOM 832 O O . GLU A 1 107 ? -5.859 15.436 3.580 1.00 98.25 107 GLU A O 1
ATOM 837 N N . GLN A 1 108 ? -4.561 14.278 2.162 1.00 98.31 108 GLN A N 1
ATOM 838 C CA . GLN A 1 108 ? -5.643 13.376 1.763 1.00 98.31 108 GLN A CA 1
ATOM 839 C C . GLN A 1 108 ? -6.150 12.499 2.910 1.00 98.31 108 GLN A C 1
ATOM 841 O O . GLN A 1 108 ? -7.361 12.412 3.111 1.00 98.31 108 GLN A O 1
ATOM 846 N N . PHE A 1 109 ? -5.259 11.878 3.688 1.00 98.31 109 PHE A N 1
ATOM 847 C CA . PHE A 1 109 ? -5.667 11.060 4.833 1.00 98.31 109 PHE A CA 1
ATOM 848 C C . PHE A 1 109 ? -6.387 11.890 5.898 1.00 98.31 109 PHE A C 1
ATOM 850 O O . PHE A 1 109 ? -7.380 11.425 6.454 1.00 98.31 109 PHE A O 1
ATOM 857 N N . ARG A 1 110 ? -5.946 13.132 6.146 1.00 98.38 110 ARG A N 1
ATOM 858 C CA . ARG A 1 110 ? -6.628 14.057 7.058 1.00 98.38 110 ARG A CA 1
ATOM 859 C C . ARG A 1 110 ? -8.037 14.375 6.568 1.00 98.38 110 ARG A C 1
ATOM 861 O O . ARG A 1 110 ? -8.974 14.253 7.344 1.00 98.38 110 ARG A O 1
ATOM 868 N N . ARG A 1 111 ? -8.202 14.735 5.292 1.00 98.31 111 ARG A N 1
ATOM 869 C CA . ARG A 1 111 ? -9.521 15.056 4.719 1.00 98.31 111 ARG A CA 1
ATOM 870 C C . ARG A 1 111 ? -10.484 13.878 4.775 1.00 98.31 111 ARG A C 1
ATOM 872 O O . ARG A 1 111 ? -11.643 14.077 5.116 1.00 98.31 111 ARG A O 1
ATOM 879 N N . ILE A 1 112 ? -10.009 12.671 4.458 1.00 98.00 112 ILE A N 1
ATOM 880 C CA . ILE A 1 112 ? -10.835 11.458 4.519 1.00 98.00 112 ILE A CA 1
ATOM 881 C C . ILE A 1 112 ? -11.243 11.169 5.965 1.00 98.00 112 ILE A C 1
ATOM 883 O O . ILE A 1 112 ? -12.408 10.894 6.211 1.00 98.00 112 ILE A O 1
ATOM 887 N N . ARG A 1 113 ? -10.319 11.289 6.923 1.00 97.75 113 ARG A N 1
ATOM 888 C CA . ARG A 1 113 ? -10.607 11.081 8.346 1.00 97.75 113 ARG A CA 1
ATOM 889 C C . ARG A 1 113 ? -11.589 12.116 8.902 1.00 97.75 113 ARG A C 1
ATOM 891 O O . ARG A 1 113 ? -12.598 11.751 9.489 1.00 97.75 113 ARG A O 1
ATOM 898 N N . ASP A 1 114 ? -11.278 13.399 8.730 1.00 97.62 114 ASP A N 1
ATOM 899 C CA . ASP A 1 114 ? -12.017 14.507 9.345 1.00 97.62 114 ASP A CA 1
ATOM 900 C C . ASP A 1 114 ? -13.372 14.743 8.646 1.00 97.62 114 ASP A C 1
ATOM 902 O O . ASP A 1 114 ? -14.316 15.233 9.262 1.00 97.62 114 ASP A O 1
ATOM 906 N N . GLY A 1 115 ? -13.477 14.393 7.358 1.00 97.19 115 GLY A N 1
ATOM 907 C CA . GLY A 1 115 ? -14.711 14.468 6.575 1.00 97.19 115 GLY A CA 1
ATOM 908 C C . GLY A 1 115 ? -15.617 13.240 6.700 1.00 97.19 115 GLY A C 1
ATOM 909 O O . GLY A 1 115 ? -16.767 13.290 6.259 1.00 97.19 115 GLY A O 1
ATOM 910 N N . ASP A 1 116 ? -15.134 12.144 7.292 1.00 97.94 116 ASP A N 1
ATOM 911 C CA . ASP A 1 116 ? -15.934 10.942 7.497 1.00 97.94 116 ASP A CA 1
ATOM 912 C C . ASP A 1 116 ? -16.779 11.062 8.768 1.00 97.94 116 ASP A C 1
ATOM 914 O O . ASP A 1 116 ? -16.313 10.935 9.904 1.00 97.94 116 ASP A O 1
ATOM 918 N N . ARG A 1 117 ? -18.085 11.256 8.565 1.00 96.56 117 ARG A N 1
ATOM 919 C CA . ARG A 1 117 ? -19.070 11.268 9.649 1.00 96.56 117 ARG A CA 1
ATOM 920 C C . ARG A 1 117 ? -19.031 9.978 10.479 1.00 96.56 117 ARG A C 1
ATOM 922 O O . ARG A 1 117 ? -19.324 10.029 11.672 1.00 96.56 117 ARG A O 1
ATOM 929 N N . PHE A 1 118 ? -18.688 8.850 9.864 1.00 96.94 118 PHE A N 1
ATOM 930 C CA . PHE A 1 118 ? -18.623 7.531 10.487 1.00 96.94 118 PHE A CA 1
ATOM 931 C C . PHE A 1 118 ? -17.216 7.136 10.937 1.00 96.94 118 PHE A C 1
ATOM 933 O O . PHE A 1 118 ? -17.001 5.972 11.281 1.00 96.94 118 PHE A O 1
ATOM 940 N N . TRP A 1 119 ? -16.275 8.084 10.994 1.00 97.50 119 TRP A N 1
ATOM 941 C CA . TRP A 1 119 ? -14.952 7.817 11.540 1.00 97.50 119 TRP A CA 1
ATOM 942 C C . TRP A 1 119 ? -15.063 7.152 12.920 1.00 97.50 119 TRP A C 1
ATOM 944 O O . TRP A 1 119 ? -15.845 7.578 13.777 1.00 97.50 119 TRP A O 1
ATOM 954 N N . TYR A 1 120 ? -14.302 6.075 13.133 1.00 96.50 120 TYR A N 1
ATOM 955 C CA . TYR A 1 120 ? -14.510 5.173 14.271 1.00 96.50 120 TYR A CA 1
ATOM 956 C C . TYR A 1 120 ? -14.223 5.822 15.636 1.00 96.50 120 TYR A C 1
ATOM 958 O O . TYR A 1 120 ? -14.730 5.353 16.652 1.00 96.50 120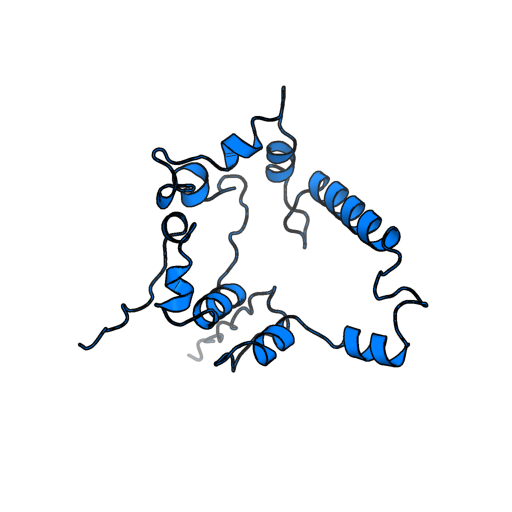 TYR A O 1
ATOM 966 N N . GLU A 1 121 ? -13.440 6.905 15.679 1.00 96.19 121 GLU A N 1
ATOM 967 C CA . GLU A 1 121 ? -13.180 7.660 16.916 1.00 96.19 121 GLU A CA 1
ATOM 968 C C . GLU A 1 121 ? -14.192 8.785 17.169 1.00 96.19 121 GLU A C 1
ATOM 970 O O . GLU A 1 121 ? -14.110 9.452 18.202 1.00 96.19 121 GLU A O 1
ATOM 975 N N . ASN A 1 122 ? -15.151 9.009 16.264 1.00 95.56 122 ASN A N 1
ATOM 976 C CA . ASN A 1 122 ? -16.187 10.009 16.495 1.00 95.56 122 ASN A CA 1
ATOM 977 C C . ASN A 1 122 ? -17.093 9.571 17.665 1.00 95.56 122 ASN A C 1
ATOM 979 O O . ASN A 1 122 ? -17.508 8.409 17.716 1.00 95.56 122 ASN A O 1
ATOM 983 N N . PRO A 1 123 ? -17.477 10.488 18.579 1.00 92.44 123 PRO A N 1
ATOM 984 C CA . PRO A 1 123 ? -18.216 10.139 19.800 1.00 92.44 123 PRO A CA 1
ATOM 985 C C . PRO A 1 123 ? -19.562 9.440 19.577 1.00 92.44 123 PRO A C 1
ATOM 987 O O . PRO A 1 123 ? -20.055 8.752 20.466 1.00 92.44 123 PRO A O 1
ATOM 990 N N . SER A 1 124 ? -20.182 9.641 18.414 1.00 90.69 124 SER A N 1
ATOM 991 C CA . SER A 1 124 ? -21.481 9.066 18.060 1.00 90.69 124 SER A CA 1
ATOM 992 C C . SER A 1 124 ? -21.392 7.725 17.324 1.00 90.69 124 SER A C 1
ATOM 994 O O . SER A 1 124 ? -22.434 7.115 17.091 1.00 90.69 124 SER A O 1
ATOM 996 N N . THR A 1 125 ? -20.193 7.257 16.954 1.00 95.56 125 THR A N 1
ATOM 997 C CA . THR A 1 125 ? -20.028 6.032 16.154 1.00 95.56 125 THR A CA 1
ATOM 998 C C . THR A 1 125 ? -20.040 4.770 17.021 1.00 95.56 125 THR A C 1
ATOM 1000 O O . THR A 1 125 ? -20.767 3.826 16.717 1.00 95.56 125 THR A O 1
ATOM 1003 N N . PHE A 1 126 ? -19.270 4.746 18.114 1.00 97.00 126 PHE A N 1
ATOM 1004 C CA . PHE A 1 126 ? -19.122 3.576 18.991 1.00 97.00 126 PHE A CA 1
ATOM 1005 C C . PHE A 1 126 ? -19.224 3.942 20.473 1.00 97.00 126 PHE A C 1
ATOM 1007 O O . PHE A 1 126 ? -18.906 5.059 20.878 1.00 97.00 126 PHE A O 1
ATOM 1014 N N . LYS A 1 127 ? -19.609 2.970 21.312 1.00 96.81 127 LYS A N 1
ATOM 1015 C CA . LYS A 1 127 ? -19.518 3.112 22.774 1.00 96.81 127 LYS A CA 1
ATOM 1016 C C . LYS A 1 127 ? -18.044 3.135 23.218 1.00 96.81 127 LYS A C 1
ATOM 1018 O O . LYS A 1 127 ? -17.228 2.449 22.599 1.00 96.81 127 LYS A O 1
ATOM 1023 N N . PRO A 1 128 ? -17.690 3.811 24.329 1.00 96.00 128 PRO A N 1
ATOM 1024 C CA . PRO A 1 128 ? -16.304 3.866 24.816 1.00 96.00 12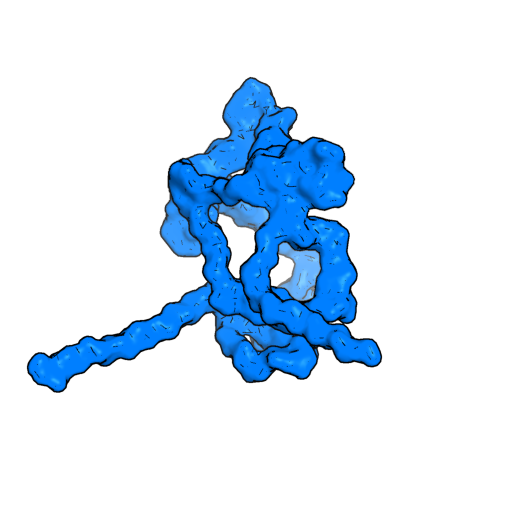8 PRO A CA 1
ATOM 1025 C C . PRO A 1 128 ?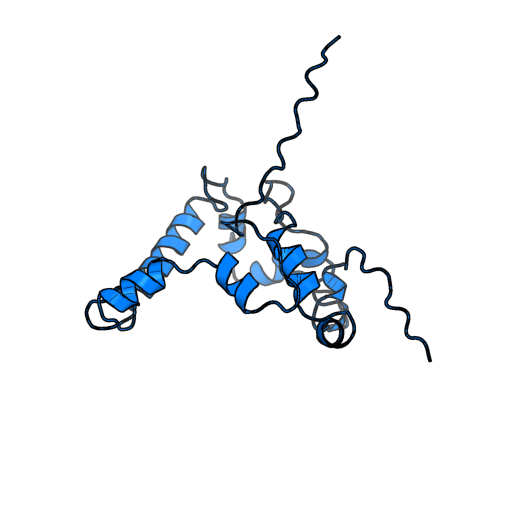 -15.659 2.486 25.041 1.00 96.00 128 PRO A C 1
ATOM 1027 O O . PRO A 1 128 ? -14.487 2.270 24.728 1.00 96.00 128 PRO A O 1
ATOM 1030 N N . GLU A 1 129 ? -16.444 1.523 25.526 1.00 97.06 129 GLU A N 1
ATOM 1031 C CA . GLU A 1 129 ? -16.017 0.133 25.734 1.00 97.06 129 GLU A CA 1
ATOM 1032 C C . GLU A 1 129 ? -15.667 -0.562 24.409 1.00 97.06 129 GLU A C 1
ATOM 1034 O O . GLU A 1 129 ? -14.630 -1.212 24.295 1.00 97.06 129 GLU A O 1
ATOM 1039 N N . GLN A 1 130 ? -16.494 -0.366 23.377 1.00 97.12 130 GLN A N 1
ATOM 1040 C CA . GLN A 1 130 ? -16.253 -0.907 22.037 1.00 97.12 130 GLN A CA 1
ATOM 1041 C C . GLN A 1 130 ? -15.017 -0.267 21.402 1.00 97.12 130 GLN A C 1
ATOM 1043 O O . GLN A 1 130 ? -14.199 -0.970 20.818 1.00 97.12 130 GLN A O 1
ATOM 1048 N N . LEU A 1 131 ? -14.838 1.048 21.568 1.00 96.75 131 LEU A N 1
ATOM 1049 C CA . LEU A 1 131 ? -13.658 1.752 21.065 1.00 96.75 131 LEU A CA 1
ATOM 1050 C C . LEU A 1 131 ? -12.368 1.219 21.702 1.00 96.75 131 LEU A C 1
ATOM 1052 O O . LEU A 1 131 ? -11.356 1.072 21.020 1.00 96.75 131 LEU A O 1
ATOM 1056 N N . THR A 1 132 ? -12.415 0.881 22.992 1.00 96.50 132 THR A N 1
ATOM 1057 C CA . THR A 1 132 ? -11.278 0.278 23.700 1.00 96.50 132 THR A CA 1
ATOM 1058 C C . THR A 1 132 ? -10.918 -1.083 23.104 1.00 96.50 132 THR A C 1
ATOM 1060 O O . THR A 1 132 ? -9.742 -1.351 22.876 1.00 96.50 132 THR A O 1
ATOM 1063 N N . GLN A 1 133 ? -11.918 -1.908 22.775 1.00 96.56 133 GLN A N 1
ATOM 1064 C CA . GLN A 1 133 ? -11.702 -3.196 22.107 1.00 96.56 133 GLN A CA 1
ATOM 1065 C C . GLN A 1 133 ? -11.149 -3.032 20.685 1.00 96.56 133 GLN A C 1
ATOM 1067 O O . GLN A 1 133 ? -10.198 -3.713 20.313 1.00 96.56 133 GLN A O 1
ATOM 1072 N N . ILE A 1 134 ? -11.675 -2.084 19.903 1.00 96.12 134 ILE A N 1
ATOM 1073 C CA . ILE A 1 134 ? -11.186 -1.811 18.541 1.00 96.12 134 ILE A CA 1
ATOM 1074 C C . ILE A 1 134 ? -9.709 -1.395 18.565 1.00 96.12 134 ILE A C 1
ATOM 1076 O O . ILE A 1 134 ? -8.926 -1.865 17.741 1.00 96.12 134 ILE A O 1
ATOM 1080 N N . LYS A 1 135 ? -9.290 -0.577 19.539 1.00 95.50 135 LYS A N 1
ATOM 1081 C CA . LYS A 1 135 ? -7.891 -0.133 19.680 1.00 95.50 135 LYS A CA 1
ATOM 1082 C C . LYS A 1 135 ? -6.909 -1.248 20.055 1.00 95.50 135 LYS A C 1
ATOM 1084 O O . LYS A 1 135 ? -5.710 -1.058 19.891 1.00 95.50 135 LYS A O 1
ATOM 1089 N N . GLN A 1 136 ? -7.397 -2.394 20.529 1.00 94.88 136 GLN A N 1
ATOM 1090 C CA . GLN A 1 136 ? -6.578 -3.583 20.790 1.00 94.88 136 GLN A CA 1
ATOM 1091 C C . GLN A 1 136 ? -6.408 -4.473 19.548 1.00 94.88 136 GLN A C 1
ATOM 1093 O O . GLN A 1 136 ? -5.662 -5.451 19.594 1.00 94.88 136 GLN A O 1
ATOM 1098 N N . SER A 1 137 ? -7.103 -4.178 18.445 1.00 93.56 137 SER A N 1
ATOM 1099 C CA . SER A 1 137 ? -6.948 -4.934 17.202 1.00 93.56 137 SER A CA 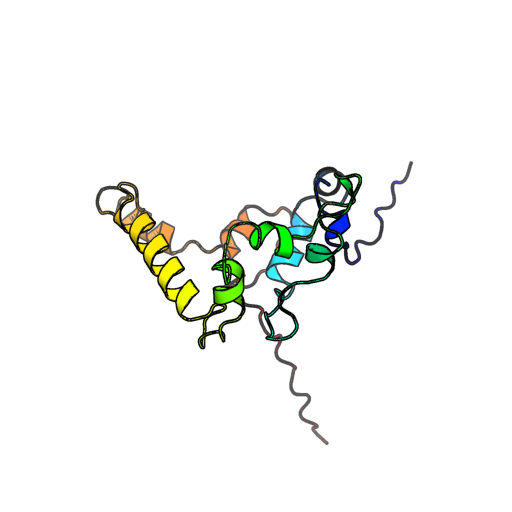1
ATOM 1100 C C . SER A 1 137 ? -5.593 -4.655 16.543 1.00 93.56 137 SER A C 1
ATOM 1102 O O . SER A 1 137 ? -5.090 -3.533 16.547 1.00 93.56 137 SER A O 1
ATOM 1104 N N . SER A 1 138 ? -5.000 -5.694 15.959 1.00 94.88 138 SER A N 1
ATOM 1105 C CA . SER A 1 138 ? -3.781 -5.604 15.157 1.00 94.88 138 SER A CA 1
ATOM 1106 C C . SER A 1 138 ? -3.981 -6.366 13.854 1.00 94.88 138 SER A C 1
ATOM 1108 O O . SER A 1 138 ? -4.757 -7.324 13.796 1.00 94.88 138 SER A O 1
ATOM 1110 N N . PHE A 1 139 ? -3.269 -5.970 12.795 1.00 93.94 139 PHE A N 1
ATOM 1111 C CA . PHE A 1 139 ? -3.353 -6.710 11.535 1.00 93.94 139 PHE A CA 1
ATOM 1112 C C . PHE A 1 139 ? -2.796 -8.136 11.688 1.00 93.94 139 PHE A C 1
ATOM 1114 O O . PHE A 1 139 ? -3.331 -9.060 11.091 1.00 93.94 139 PHE A O 1
ATOM 1121 N N . ALA A 1 140 ? -1.821 -8.338 12.583 1.00 93.31 140 ALA A N 1
ATOM 1122 C CA . ALA A 1 140 ? -1.333 -9.664 12.957 1.00 93.31 140 ALA A CA 1
ATOM 1123 C C . ALA A 1 140 ? -2.459 -10.576 13.474 1.00 93.31 140 ALA A C 1
ATOM 1125 O O . ALA A 1 140 ? -2.610 -11.702 13.010 1.00 93.31 140 ALA A O 1
ATOM 1126 N N . ARG A 1 141 ? -3.303 -10.063 14.381 1.00 93.00 141 ARG A N 1
ATOM 1127 C CA . ARG A 1 141 ? -4.441 -10.817 14.916 1.00 93.00 141 ARG A CA 1
ATOM 1128 C C . ARG A 1 141 ? -5.463 -11.159 13.836 1.00 93.00 141 ARG A C 1
ATOM 1130 O O . ARG A 1 141 ? -5.906 -12.295 13.780 1.00 93.00 141 ARG A O 1
ATOM 1137 N N . VAL A 1 142 ? -5.789 -10.212 12.954 1.00 93.44 142 VAL A N 1
ATOM 1138 C CA . VAL A 1 142 ? -6.706 -10.465 11.826 1.00 93.44 142 VAL A CA 1
ATOM 1139 C C . VAL A 1 142 ? -6.198 -11.613 10.949 1.00 93.44 142 VAL A C 1
ATOM 1141 O O . VAL A 1 142 ? -6.992 -12.443 10.514 1.00 93.44 142 VAL A O 1
ATOM 1144 N N . LEU A 1 143 ? -4.886 -11.685 10.716 1.00 91.69 143 LEU A N 1
ATOM 1145 C CA . LEU A 1 143 ? -4.266 -12.758 9.940 1.00 91.69 143 LEU A CA 1
ATOM 1146 C C . LEU A 1 143 ? -4.294 -14.110 10.665 1.00 91.69 143 LEU A C 1
ATOM 1148 O O . LEU A 1 143 ? -4.598 -15.109 10.024 1.00 91.69 143 LEU A O 1
ATOM 1152 N N . CYS A 1 144 ? -4.040 -14.147 11.976 1.00 91.06 144 CYS A N 1
ATOM 1153 C CA . CYS A 1 144 ? -4.190 -15.366 12.780 1.00 91.06 144 CYS A CA 1
ATOM 1154 C C . CYS A 1 144 ? -5.638 -15.864 12.827 1.00 91.06 144 CYS A C 1
ATOM 1156 O O . CYS A 1 144 ? -5.875 -17.058 12.697 1.00 91.06 144 CYS A O 1
ATOM 1158 N N . ASP A 1 145 ? -6.598 -14.954 12.999 1.00 92.81 145 ASP A N 1
ATOM 1159 C CA . ASP A 1 145 ? -8.015 -15.302 13.136 1.00 92.81 145 ASP A CA 1
ATOM 1160 C C . ASP A 1 145 ? -8.635 -15.744 11.793 1.00 92.81 145 ASP A C 1
ATOM 1162 O O . ASP A 1 145 ? -9.648 -16.441 11.787 1.00 92.81 145 ASP A O 1
ATOM 1166 N N . SER A 1 146 ? -8.045 -15.334 10.659 1.00 91.81 146 SER A N 1
ATOM 1167 C CA . SER A 1 146 ? -8.562 -15.625 9.309 1.00 91.81 146 SER A CA 1
ATOM 1168 C C . SER A 1 146 ? -7.790 -16.709 8.548 1.00 91.81 146 SER A C 1
ATOM 1170 O O . SER A 1 146 ? -8.289 -17.185 7.532 1.00 91.81 146 SER A O 1
ATOM 1172 N N . GLY A 1 147 ? -6.562 -17.037 8.959 1.00 88.31 147 GLY A N 1
ATOM 1173 C CA . GLY A 1 147 ? -5.706 -18.009 8.276 1.00 88.31 147 GLY A CA 1
ATOM 1174 C C . GLY A 1 147 ? -5.935 -19.433 8.772 1.00 88.31 147 GLY A C 1
ATOM 1175 O O . GLY A 1 147 ? -6.044 -19.662 9.974 1.00 88.31 147 GLY A O 1
ATOM 1176 N N . ASP A 1 148 ? -5.931 -20.405 7.861 1.00 86.69 148 ASP A N 1
ATOM 1177 C CA . ASP A 1 148 ? -6.177 -21.810 8.214 1.00 86.69 148 ASP A CA 1
ATOM 1178 C C . ASP A 1 148 ? -4.974 -22.450 8.936 1.00 86.69 148 ASP A C 1
ATOM 1180 O O . ASP A 1 148 ? -5.128 -23.373 9.735 1.00 86.69 148 ASP A O 1
ATOM 1184 N N . ASN A 1 149 ? -3.754 -21.980 8.650 1.00 87.00 149 ASN A N 1
ATOM 1185 C CA . ASN A 1 149 ? -2.503 -22.560 9.138 1.00 87.00 149 ASN A CA 1
ATOM 1186 C C . ASN A 1 149 ? -1.436 -21.490 9.475 1.00 87.00 149 ASN A C 1
ATOM 1188 O O . ASN A 1 149 ? -0.231 -21.706 9.296 1.00 87.00 149 ASN A O 1
ATOM 1192 N N . ILE A 1 150 ? -1.846 -20.301 9.926 1.00 85.56 150 ILE A N 1
ATOM 1193 C CA . ILE A 1 150 ? -0.935 -19.226 10.362 1.00 85.56 150 ILE A CA 1
ATOM 1194 C C . ILE A 1 150 ? -0.772 -19.285 11.887 1.00 85.56 150 ILE A C 1
ATOM 1196 O O . ILE A 1 150 ? -1.530 -18.674 12.633 1.00 85.56 150 ILE A O 1
ATOM 1200 N N . THR A 1 151 ? 0.228 -20.036 12.3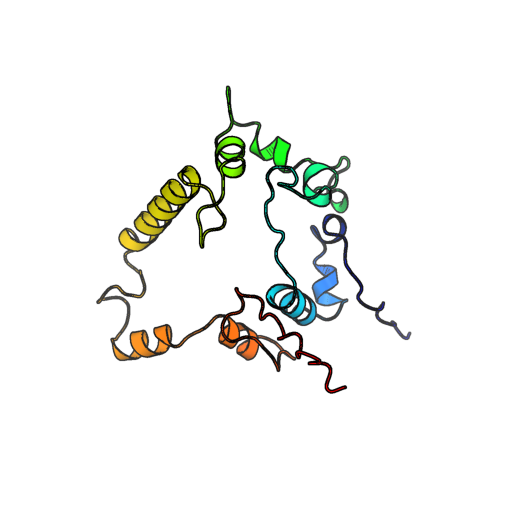55 1.00 85.25 151 THR A N 1
ATOM 1201 C CA . THR A 1 151 ? 0.492 -20.238 13.794 1.00 85.25 151 THR A CA 1
ATOM 1202 C C . THR A 1 151 ? 1.508 -19.261 14.381 1.00 85.25 151 THR A C 1
ATOM 1204 O O . THR A 1 151 ? 1.495 -19.012 15.582 1.00 85.25 151 THR A O 1
ATOM 1207 N N . GLU A 1 152 ? 2.394 -18.712 13.549 1.00 85.94 152 GLU A N 1
ATOM 1208 C CA . GLU A 1 152 ? 3.457 -17.793 13.957 1.00 85.94 152 GLU A CA 1
ATOM 1209 C C . GLU A 1 152 ? 3.389 -16.515 13.122 1.00 85.94 152 GLU A C 1
ATOM 1211 O O . GLU A 1 152 ? 3.328 -16.562 11.890 1.00 85.94 152 GLU A O 1
ATOM 1216 N N . ILE A 1 153 ? 3.398 -15.365 13.797 1.00 87.50 153 ILE A N 1
ATOM 1217 C CA . ILE A 1 153 ? 3.357 -14.050 13.164 1.00 87.50 153 ILE A CA 1
ATOM 1218 C C . ILE A 1 153 ? 4.078 -13.013 14.025 1.00 87.50 153 ILE A C 1
ATOM 1220 O O . ILE A 1 153 ? 4.184 -13.152 15.244 1.00 87.50 153 ILE A O 1
ATOM 1224 N N . THR A 1 154 ? 4.571 -11.953 13.394 1.00 87.12 154 THR A N 1
ATOM 1225 C CA . THR A 1 154 ? 5.158 -10.813 14.100 1.00 87.12 154 THR A CA 1
ATOM 1226 C C . THR A 1 154 ? 4.061 -9.903 14.658 1.00 87.12 154 THR A C 1
ATOM 1228 O O . THR A 1 154 ? 2.990 -9.769 14.071 1.00 87.12 154 THR A O 1
ATOM 1231 N N . GLU A 1 155 ? 4.326 -9.233 15.785 1.00 88.00 155 GLU A N 1
ATOM 1232 C CA . GLU A 1 155 ? 3.359 -8.306 16.398 1.00 88.00 155 GLU A CA 1
ATOM 1233 C C . GLU A 1 155 ? 2.986 -7.153 15.449 1.00 88.00 155 GLU A C 1
ATOM 1235 O O . GLU A 1 155 ? 1.815 -6.796 15.302 1.00 88.00 155 GLU A O 1
ATOM 1240 N N . ASN A 1 156 ? 3.986 -6.605 14.751 1.00 90.75 156 ASN A N 1
ATOM 1241 C CA . ASN A 1 156 ? 3.801 -5.605 13.708 1.00 90.75 156 ASN A CA 1
ATOM 1242 C C . ASN A 1 156 ? 4.248 -6.156 12.349 1.00 90.75 156 ASN A C 1
ATOM 1244 O O . ASN A 1 156 ? 5.427 -6.107 12.001 1.00 90.75 156 ASN A O 1
ATOM 1248 N N . VAL A 1 157 ? 3.278 -6.619 11.564 1.00 91.75 157 VAL A N 1
ATOM 1249 C CA . VAL A 1 157 ? 3.479 -7.241 10.243 1.00 91.75 157 VAL A CA 1
ATOM 1250 C C . VAL A 1 157 ? 3.983 -6.289 9.156 1.00 91.75 157 VAL A C 1
ATOM 1252 O O . VAL A 1 157 ? 4.378 -6.739 8.086 1.00 91.75 157 VAL A O 1
ATOM 1255 N N . PHE A 1 158 ? 4.003 -4.976 9.406 1.00 91.94 158 PHE A N 1
ATOM 1256 C CA . PHE A 1 158 ? 4.598 -4.004 8.480 1.00 91.94 158 PHE A CA 1
ATOM 1257 C C . PHE A 1 158 ? 6.116 -3.874 8.650 1.00 91.94 158 PHE A C 1
ATOM 1259 O O . PHE A 1 158 ? 6.784 -3.265 7.810 1.00 91.94 158 PHE A O 1
ATOM 1266 N N . LEU A 1 159 ? 6.665 -4.408 9.744 1.00 89.94 159 LEU A N 1
ATOM 1267 C CA . LEU A 1 159 ? 8.088 -4.387 10.040 1.00 89.94 159 LEU A CA 1
ATOM 1268 C C . LEU A 1 159 ? 8.640 -5.803 9.958 1.00 89.94 159 LEU A C 1
ATOM 1270 O O . LEU A 1 159 ? 8.218 -6.700 10.685 1.00 89.94 159 LEU A O 1
ATOM 1274 N N . LEU A 1 160 ? 9.652 -5.983 9.115 1.00 85.44 160 LEU A N 1
ATOM 1275 C CA . LEU A 1 160 ? 10.441 -7.199 9.173 1.00 85.44 160 LEU A CA 1
ATOM 1276 C C . LEU A 1 160 ? 11.261 -7.207 10.456 1.00 85.44 160 LEU A C 1
ATOM 1278 O O . LEU A 1 160 ? 12.095 -6.325 10.682 1.00 85.44 160 LEU A O 1
ATOM 1282 N N . GLN A 1 161 ? 11.053 -8.239 11.267 1.00 69.44 161 GLN A N 1
ATOM 1283 C CA . GLN A 1 161 ? 11.965 -8.557 12.349 1.00 69.44 161 GLN A CA 1
ATOM 1284 C C . GLN A 1 161 ? 13.304 -8.926 11.713 1.00 69.44 161 GLN A C 1
ATOM 1286 O O . GLN A 1 161 ? 13.407 -9.891 10.955 1.00 69.44 161 GLN A O 1
ATOM 1291 N N . LYS A 1 162 ? 14.356 -8.161 12.013 1.00 62.62 162 LYS A N 1
ATOM 1292 C CA . LYS A 1 162 ? 15.699 -8.716 11.882 1.00 62.62 162 LYS A CA 1
ATOM 1293 C C . LYS A 1 162 ? 15.734 -9.856 12.888 1.00 62.62 162 LYS A C 1
ATOM 1295 O O . LYS A 1 162 ? 15.766 -9.581 14.084 1.00 62.62 162 LYS A O 1
ATOM 1300 N N . HIS A 1 163 ? 15.740 -11.108 12.430 1.00 52.12 163 HIS A N 1
ATOM 1301 C CA . HIS A 1 163 ? 16.348 -12.144 13.253 1.00 52.12 163 HIS A CA 1
ATOM 1302 C C . HIS A 1 163 ? 17.711 -11.584 13.635 1.00 52.12 163 HIS A C 1
ATOM 1304 O O . HIS A 1 163 ? 18.513 -11.249 12.757 1.00 52.12 163 HIS A O 1
ATOM 1310 N N . SER A 1 164 ? 17.917 -11.361 14.930 1.00 34.12 164 SER A N 1
ATOM 1311 C CA . SER A 1 164 ? 19.237 -11.125 15.471 1.00 34.12 164 SER A CA 1
ATOM 1312 C C . SER A 1 164 ? 20.114 -12.200 14.854 1.00 34.12 164 SER A C 1
ATOM 1314 O O . SER A 1 164 ? 19.928 -13.391 15.095 1.00 34.12 164 SER A O 1
ATOM 1316 N N . SER A 1 165 ? 21.040 -11.781 13.993 1.00 29.69 165 SER A N 1
ATOM 1317 C CA . SER A 1 165 ? 22.285 -12.501 13.842 1.00 29.69 165 SER A CA 1
ATOM 1318 C C . SER A 1 165 ? 22.740 -12.731 15.273 1.00 29.69 165 SER A C 1
ATOM 1320 O O . SER A 1 165 ? 23.115 -11.776 15.954 1.00 29.69 165 SER A O 1
ATOM 1322 N N . ILE A 1 166 ? 22.562 -13.957 15.770 1.00 33.16 166 ILE A N 1
ATOM 1323 C CA . ILE A 1 166 ? 23.254 -14.415 16.960 1.00 33.16 166 ILE A CA 1
ATOM 1324 C C . ILE A 1 166 ? 24.689 -14.008 16.684 1.00 33.16 166 ILE A C 1
ATOM 1326 O O . ILE A 1 166 ? 25.275 -14.424 15.680 1.00 33.16 166 ILE A O 1
ATOM 1330 N N . GLN A 1 167 ? 25.193 -13.087 17.498 1.00 30.52 167 GLN A N 1
ATOM 1331 C CA . GLN A 1 167 ? 26.611 -12.847 17.534 1.00 30.52 167 GLN A CA 1
ATOM 1332 C C . GLN A 1 167 ? 27.209 -14.200 17.893 1.00 30.52 167 GLN A C 1
ATOM 1334 O O . GLN A 1 167 ? 27.107 -14.648 19.031 1.00 30.52 167 GLN A O 1
ATOM 1339 N N . ILE A 1 168 ? 27.793 -14.881 16.909 1.00 32.81 168 ILE A N 1
ATOM 1340 C CA . ILE A 1 168 ? 28.924 -15.736 17.214 1.00 32.81 168 ILE A CA 1
ATOM 1341 C C . ILE A 1 168 ? 30.026 -14.736 17.552 1.00 32.81 168 ILE A C 1
ATOM 1343 O O . ILE A 1 168 ? 30.841 -14.367 16.710 1.00 32.81 168 ILE A O 1
ATOM 1347 N N . GLU A 1 169 ? 29.966 -14.210 18.778 1.00 30.73 169 GLU A N 1
ATOM 1348 C CA . GLU A 1 169 ? 31.175 -13.839 19.481 1.00 30.73 169 GLU A CA 1
ATOM 1349 C C . GLU A 1 169 ? 32.038 -15.094 19.432 1.00 30.73 169 GLU A C 1
ATOM 1351 O O . GLU A 1 169 ? 31.695 -16.149 19.970 1.00 30.73 169 GLU A O 1
ATOM 1356 N N . THR A 1 170 ? 33.122 -14.995 18.678 1.00 29.39 170 THR A N 1
ATOM 1357 C CA . THR A 1 170 ? 34.281 -15.857 18.808 1.00 29.39 170 THR A CA 1
ATOM 1358 C C . THR A 1 170 ? 34.696 -15.863 20.276 1.00 29.39 170 THR A C 1
ATOM 1360 O O . THR A 1 170 ? 35.458 -15.011 20.722 1.00 29.39 170 THR A O 1
ATOM 1363 N N . MET A 1 171 ? 34.189 -16.833 21.034 1.00 33.31 171 MET A N 1
ATOM 1364 C CA . MET A 1 171 ? 34.932 -17.425 22.136 1.00 33.31 171 MET A CA 1
ATOM 1365 C C . MET A 1 171 ? 35.917 -18.433 21.544 1.00 33.31 171 MET A C 1
ATOM 1367 O O . MET A 1 171 ? 35.657 -19.636 21.543 1.00 33.31 171 MET A O 1
ATOM 1371 N N . GLN A 1 172 ? 37.012 -17.899 21.002 1.00 34.62 172 GLN A N 1
ATOM 1372 C CA . GLN A 1 172 ? 38.383 -18.413 21.091 1.00 34.62 172 GLN A CA 1
ATOM 1373 C C . GLN A 1 172 ? 39.342 -17.418 20.443 1.00 34.62 172 GLN A C 1
ATOM 1375 O O . GLN A 1 172 ? 39.078 -17.014 19.289 1.00 34.62 172 GLN A O 1
#